Protein AF-A0A928PKM5-F1 (afdb_monomer_lite)

Structure (mmCIF, N/CA/C/O backbone):
data_AF-A0A928PKM5-F1
#
_entry.id   AF-A0A928PKM5-F1
#
loop_
_atom_site.group_PDB
_atom_site.id
_atom_site.type_symbol
_atom_site.label_atom_id
_atom_site.label_alt_id
_atom_site.label_comp_id
_atom_site.label_asym_id
_atom_site.label_entity_id
_atom_site.label_seq_id
_atom_site.pdbx_PDB_ins_code
_atom_site.Cartn_x
_atom_site.Cartn_y
_atom_site.Cartn_z
_atom_site.occupancy
_atom_site.B_iso_or_equiv
_atom_site.auth_seq_id
_atom_site.auth_comp_id
_atom_site.auth_asym_id
_atom_site.auth_atom_id
_atom_site.pdbx_PDB_model_num
ATOM 1 N N . MET A 1 1 ? 26.048 7.866 -59.644 1.00 59.62 1 MET A N 1
ATOM 2 C CA . MET A 1 1 ? 26.165 8.211 -58.202 1.00 59.62 1 MET A CA 1
ATOM 3 C C . MET A 1 1 ? 25.011 7.728 -57.300 1.00 59.62 1 MET A C 1
ATOM 5 O O . MET A 1 1 ? 25.248 7.498 -56.122 1.00 59.62 1 MET A O 1
ATOM 9 N N . ILE A 1 2 ? 23.785 7.508 -57.801 1.00 59.91 2 ILE A N 1
ATOM 10 C CA . ILE A 1 2 ? 22.602 7.160 -56.969 1.00 59.91 2 ILE A CA 1
ATOM 11 C C . ILE A 1 2 ? 22.646 5.722 -56.398 1.00 59.91 2 ILE A C 1
ATOM 13 O O . ILE A 1 2 ? 22.199 5.471 -55.279 1.00 59.91 2 ILE A O 1
ATOM 17 N N . ARG A 1 3 ? 23.252 4.772 -57.125 1.00 60.94 3 ARG A N 1
ATOM 18 C CA . ARG A 1 3 ? 23.264 3.339 -56.765 1.00 60.94 3 ARG A CA 1
ATOM 19 C C . ARG A 1 3 ? 24.115 3.011 -55.527 1.00 60.94 3 ARG A C 1
ATOM 21 O O . ARG A 1 3 ? 23.780 2.097 -54.781 1.00 60.94 3 ARG A O 1
ATOM 28 N N . VAL A 1 4 ? 25.161 3.797 -55.262 1.00 63.34 4 VAL A N 1
ATOM 29 C CA . VAL A 1 4 ? 26.087 3.581 -54.131 1.00 63.34 4 VAL A CA 1
ATOM 30 C C . VAL A 1 4 ? 25.458 4.016 -52.800 1.00 63.34 4 VAL A C 1
ATOM 32 O O . VAL A 1 4 ? 25.568 3.315 -51.793 1.00 63.34 4 VAL A O 1
ATOM 35 N N . LYS A 1 5 ? 24.693 5.118 -52.803 1.00 60.75 5 LYS A N 1
ATOM 36 C CA . LYS A 1 5 ? 24.036 5.665 -51.601 1.00 60.75 5 LYS A CA 1
ATOM 37 C C . LYS A 1 5 ? 22.970 4.717 -51.026 1.00 60.75 5 LYS A C 1
ATOM 39 O O . LYS A 1 5 ? 22.745 4.701 -49.816 1.00 60.75 5 LYS A O 1
ATOM 44 N N . ASN A 1 6 ? 22.354 3.888 -51.875 1.00 58.97 6 ASN A N 1
ATOM 45 C CA . ASN A 1 6 ? 21.333 2.915 -51.468 1.00 58.97 6 ASN A CA 1
ATOM 46 C C . ASN A 1 6 ? 21.903 1.664 -50.778 1.00 58.97 6 ASN A C 1
ATOM 48 O O . ASN A 1 6 ? 21.246 1.111 -49.895 1.00 58.97 6 ASN A O 1
ATOM 52 N N . SER A 1 7 ? 23.117 1.221 -51.124 1.00 58.72 7 SER A N 1
ATOM 53 C CA . SER A 1 7 ? 23.760 0.109 -50.406 1.00 58.72 7 SER A CA 1
ATOM 54 C C . SER A 1 7 ? 24.250 0.536 -49.024 1.00 58.72 7 SER A C 1
ATOM 56 O O . SER A 1 7 ? 24.019 -0.190 -48.062 1.00 58.72 7 SER A O 1
ATOM 58 N N . PHE A 1 8 ? 24.779 1.755 -48.878 1.00 61.22 8 PHE A N 1
ATOM 59 C CA . PHE A 1 8 ? 25.170 2.283 -47.563 1.00 61.22 8 PHE A CA 1
ATOM 60 C C . PHE A 1 8 ? 23.979 2.447 -46.606 1.00 61.22 8 PHE A C 1
ATOM 62 O O . PHE A 1 8 ? 24.065 2.102 -45.428 1.00 61.22 8 PHE A O 1
ATOM 69 N N . ARG A 1 9 ? 22.819 2.886 -47.114 1.00 62.97 9 ARG A N 1
ATOM 70 C CA . ARG A 1 9 ? 21.595 3.033 -46.307 1.00 62.97 9 ARG A CA 1
ATOM 71 C C . ARG A 1 9 ? 21.008 1.688 -45.843 1.00 62.97 9 ARG A C 1
ATOM 73 O O . ARG A 1 9 ? 20.322 1.651 -44.825 1.00 62.97 9 ARG A O 1
ATOM 80 N N . ARG A 1 10 ? 21.266 0.587 -46.562 1.00 59.88 10 ARG A N 1
ATOM 81 C CA . ARG A 1 10 ? 20.827 -0.768 -46.170 1.00 59.88 10 ARG A CA 1
ATOM 82 C C . ARG A 1 10 ? 21.715 -1.393 -45.095 1.00 59.88 10 ARG A C 1
ATOM 84 O O . ARG A 1 10 ? 21.185 -2.038 -44.196 1.00 59.88 10 ARG A O 1
ATOM 91 N N . VAL A 1 11 ? 23.026 -1.151 -45.139 1.00 64.44 11 VAL A N 1
ATOM 92 C CA . VAL A 1 11 ? 23.967 -1.678 -44.134 1.00 64.44 11 VAL A CA 1
ATOM 93 C C . VAL A 1 11 ? 23.679 -1.088 -42.748 1.00 64.44 11 VAL A C 1
ATOM 95 O O . VAL A 1 11 ? 23.533 -1.848 -41.796 1.00 64.44 11 VAL A O 1
ATOM 98 N N . GLY A 1 12 ? 23.463 0.231 -42.645 1.00 59.97 12 GLY A N 1
ATOM 99 C CA . GLY A 1 12 ? 23.154 0.895 -41.366 1.00 59.97 12 GLY A CA 1
ATOM 100 C C . GLY A 1 12 ? 21.791 0.535 -40.750 1.00 59.97 12 GLY A C 1
ATOM 101 O O . GLY A 1 12 ? 21.625 0.605 -39.536 1.00 59.97 12 GLY A O 1
ATOM 102 N N . LYS A 1 13 ? 20.807 0.114 -41.562 1.00 64.62 13 LYS A N 1
ATOM 103 C CA . LYS A 1 13 ? 19.501 -0.355 -41.058 1.00 64.62 13 LYS A CA 1
ATOM 104 C C . LYS A 1 13 ? 19.553 -1.796 -40.537 1.00 64.62 13 LYS A C 1
ATOM 106 O O . LYS A 1 13 ? 18.891 -2.098 -39.548 1.00 64.62 13 LYS A O 1
ATOM 111 N N . ASN A 1 14 ? 20.340 -2.670 -41.168 1.00 61.88 14 ASN A N 1
ATOM 112 C CA . ASN A 1 14 ? 20.472 -4.068 -40.743 1.00 61.88 14 ASN A CA 1
ATOM 113 C C . ASN A 1 14 ? 21.312 -4.234 -39.471 1.00 61.88 14 ASN A C 1
ATOM 115 O O . ASN A 1 14 ? 21.004 -5.105 -38.661 1.00 61.88 14 ASN A O 1
ATOM 119 N N . THR A 1 15 ? 22.334 -3.401 -39.259 1.00 67.69 15 THR A N 1
ATOM 120 C CA . THR A 1 15 ? 23.123 -3.429 -38.017 1.00 67.69 15 THR A CA 1
ATOM 121 C C . THR A 1 15 ? 22.322 -2.929 -36.815 1.00 67.69 15 THR A C 1
ATOM 123 O O . THR A 1 15 ? 22.343 -3.588 -35.780 1.00 67.69 15 THR A O 1
ATOM 126 N N . LYS A 1 16 ? 21.532 -1.852 -36.956 1.00 64.75 16 LYS A N 1
ATOM 127 C CA . LYS A 1 16 ? 20.647 -1.356 -35.884 1.00 64.75 16 LYS A CA 1
ATOM 128 C C . LYS A 1 16 ? 19.574 -2.385 -35.495 1.00 64.75 16 LYS A C 1
ATOM 130 O O . LYS A 1 16 ? 19.477 -2.751 -34.331 1.00 64.75 16 LYS A O 1
ATOM 135 N N . LYS A 1 17 ? 18.887 -2.971 -36.487 1.00 68.69 17 LYS A N 1
ATOM 136 C CA . LYS A 1 17 ? 17.854 -4.003 -36.271 1.00 68.69 17 LYS A CA 1
ATOM 137 C C . LYS A 1 17 ? 18.394 -5.262 -35.575 1.00 68.69 17 LYS A C 1
ATOM 139 O O . LYS A 1 17 ? 17.675 -5.913 -34.827 1.00 68.69 17 LYS A O 1
ATOM 144 N N . ARG A 1 18 ? 19.664 -5.618 -35.804 1.00 71.31 18 ARG A N 1
ATOM 145 C CA . ARG A 1 18 ? 20.284 -6.792 -35.171 1.00 71.31 18 ARG A CA 1
ATOM 146 C C . ARG A 1 18 ? 20.650 -6.557 -33.703 1.00 71.31 18 ARG A C 1
ATOM 148 O O . ARG A 1 18 ? 20.524 -7.485 -32.909 1.00 71.31 18 ARG A O 1
ATOM 155 N N . THR A 1 19 ? 21.065 -5.344 -33.347 1.00 76.50 19 THR A N 1
ATOM 156 C CA . THR A 1 19 ? 21.292 -4.951 -31.949 1.00 76.50 19 THR A CA 1
ATOM 157 C C . THR A 1 19 ? 19.969 -4.781 -31.202 1.00 76.50 19 THR A C 1
ATOM 159 O O . THR A 1 19 ? 19.845 -5.299 -30.097 1.00 76.50 19 THR A O 1
ATOM 162 N N . ASP A 1 20 ? 18.961 -4.166 -31.831 1.00 77.88 20 ASP A N 1
ATOM 163 C CA . ASP A 1 20 ? 17.620 -4.005 -31.254 1.00 77.88 20 ASP A CA 1
ATOM 164 C C . ASP A 1 20 ? 17.003 -5.367 -30.885 1.00 77.88 20 ASP A C 1
ATOM 166 O O . ASP A 1 20 ? 16.505 -5.515 -29.771 1.00 77.88 20 ASP A O 1
ATOM 170 N N . ASN A 1 21 ? 17.125 -6.385 -31.752 1.00 80.06 21 ASN A N 1
ATOM 171 C CA . ASN A 1 21 ? 16.641 -7.748 -31.485 1.00 80.06 21 ASN A CA 1
ATOM 172 C C . ASN A 1 21 ? 17.356 -8.422 -30.301 1.00 80.06 21 ASN A C 1
ATOM 174 O O . ASN A 1 21 ? 16.700 -9.016 -29.453 1.00 80.06 21 ASN A O 1
ATOM 178 N N . LYS A 1 22 ? 18.690 -8.315 -30.204 1.00 80.00 22 LYS A N 1
ATOM 179 C CA . LYS A 1 22 ? 19.428 -8.902 -29.070 1.00 80.00 22 LYS A CA 1
ATOM 180 C C . LYS A 1 22 ? 19.084 -8.227 -27.739 1.00 80.00 22 LYS A C 1
ATOM 182 O O . LYS A 1 22 ? 18.987 -8.902 -26.719 1.00 80.00 22 LYS A O 1
ATOM 187 N N . VAL A 1 23 ? 18.901 -6.904 -27.745 1.00 81.12 23 VAL A N 1
ATOM 188 C CA . VAL A 1 23 ? 18.506 -6.141 -26.551 1.00 81.12 23 VAL A CA 1
ATOM 189 C C . VAL A 1 23 ? 17.074 -6.487 -26.137 1.00 81.12 23 VAL A C 1
ATOM 191 O O . VAL A 1 23 ? 16.828 -6.710 -24.956 1.00 81.12 23 VAL A O 1
ATOM 194 N 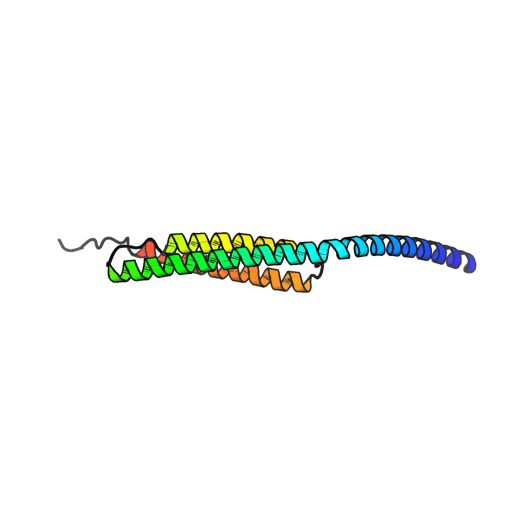N . THR A 1 24 ? 16.137 -6.605 -27.085 1.00 82.38 24 THR A N 1
ATOM 195 C CA . THR A 1 24 ? 14.752 -7.005 -26.769 1.00 82.38 24 THR A CA 1
ATOM 196 C C . THR A 1 24 ? 14.649 -8.444 -26.279 1.00 82.38 24 THR A C 1
ATOM 198 O O . THR A 1 24 ? 13.902 -8.687 -25.337 1.00 82.38 24 THR A O 1
ATOM 201 N N . GLU A 1 25 ? 15.419 -9.382 -26.834 1.00 86.38 25 GLU A N 1
ATOM 202 C CA . GLU A 1 25 ? 15.483 -10.758 -26.324 1.00 86.38 25 GLU A CA 1
ATOM 203 C C . GLU A 1 25 ? 16.012 -10.808 -24.886 1.00 86.38 25 GLU A C 1
ATOM 205 O O . GLU A 1 25 ? 15.399 -11.447 -24.034 1.00 86.38 25 GLU A O 1
ATOM 210 N N . PHE A 1 26 ? 17.093 -10.081 -24.578 1.00 83.44 26 PHE A N 1
ATOM 211 C CA . PHE A 1 26 ? 17.628 -9.995 -23.215 1.00 83.44 26 PHE A CA 1
ATOM 212 C C . PHE A 1 26 ? 16.613 -9.389 -22.231 1.00 83.44 26 PHE A C 1
ATOM 214 O O . PHE A 1 26 ? 16.381 -9.937 -21.152 1.00 83.44 26 PHE A O 1
ATOM 221 N N . VAL A 1 27 ? 15.949 -8.296 -22.620 1.00 82.31 27 VAL A N 1
ATOM 222 C CA . VAL A 1 27 ? 14.904 -7.652 -21.808 1.00 82.31 27 VAL A CA 1
ATOM 223 C C . VAL A 1 27 ? 13.702 -8.579 -21.604 1.00 82.31 27 VAL A C 1
ATOM 225 O O . VAL A 1 27 ? 13.155 -8.626 -20.504 1.00 82.31 27 VAL A O 1
ATOM 228 N N . ALA A 1 28 ? 13.299 -9.343 -22.622 1.00 83.25 28 ALA A N 1
ATOM 229 C CA . ALA A 1 28 ? 12.193 -10.294 -22.527 1.00 83.25 28 ALA A CA 1
ATOM 230 C C . ALA A 1 28 ? 12.509 -11.454 -21.569 1.00 83.25 28 ALA A C 1
ATOM 232 O O . ALA A 1 28 ? 11.677 -11.801 -20.733 1.00 83.25 28 ALA A O 1
ATOM 233 N N . GLN A 1 29 ? 13.725 -12.007 -21.632 1.00 85.12 29 GLN A N 1
ATOM 234 C CA . GLN A 1 29 ? 14.176 -13.047 -20.700 1.00 85.12 29 GLN A CA 1
ATOM 235 C C . GLN A 1 29 ? 14.157 -12.548 -19.248 1.00 85.12 29 GLN A C 1
ATOM 237 O O . GLN A 1 29 ? 13.681 -13.247 -18.357 1.00 85.12 29 GLN A O 1
ATOM 242 N N . PHE A 1 30 ? 14.607 -11.313 -19.014 1.00 82.50 30 PHE A N 1
ATOM 243 C CA . PHE A 1 30 ? 14.608 -10.707 -17.684 1.00 82.50 30 PHE A CA 1
ATOM 244 C C . PHE A 1 30 ? 13.187 -10.425 -17.167 1.00 82.50 30 PHE A C 1
ATOM 246 O O . PHE A 1 30 ? 12.868 -10.744 -16.022 1.00 82.50 30 PHE A O 1
ATOM 253 N N . LYS A 1 31 ? 12.296 -9.907 -18.024 1.00 84.06 31 LYS A N 1
ATOM 254 C CA . LYS A 1 31 ? 10.879 -9.674 -17.694 1.00 84.06 31 LYS A CA 1
ATOM 255 C C . LYS A 1 31 ? 10.139 -10.958 -17.317 1.00 84.06 31 LYS A C 1
ATOM 257 O O . LYS A 1 31 ? 9.363 -10.936 -16.369 1.00 84.06 31 LYS A O 1
ATOM 262 N N . ASN A 1 32 ? 10.410 -12.076 -17.990 1.00 85.94 32 ASN A N 1
ATOM 263 C CA . ASN A 1 32 ? 9.766 -13.358 -17.681 1.00 85.94 32 ASN A CA 1
ATOM 264 C C . ASN A 1 32 ? 10.064 -13.861 -16.258 1.00 85.94 32 ASN A C 1
ATOM 266 O O . ASN A 1 32 ? 9.236 -14.554 -15.675 1.00 85.94 32 ASN A O 1
ATOM 270 N N . ILE A 1 33 ? 11.220 -13.502 -15.693 1.00 85.62 33 ILE A N 1
ATOM 271 C CA . ILE A 1 33 ? 11.596 -13.854 -14.316 1.00 85.62 33 ILE A CA 1
ATOM 272 C C . ILE A 1 33 ? 11.093 -12.793 -13.333 1.00 85.62 33 ILE A C 1
ATOM 274 O O . ILE A 1 33 ? 10.598 -13.124 -12.258 1.00 85.62 33 ILE A O 1
ATOM 278 N N . LEU A 1 34 ? 11.196 -11.514 -13.695 1.00 85.12 34 LEU A N 1
ATOM 279 C CA . LEU A 1 34 ? 10.818 -10.416 -12.813 1.00 85.12 34 LEU A CA 1
ATOM 280 C C . LEU A 1 34 ? 9.309 -10.270 -12.613 1.00 85.12 34 LEU A C 1
ATOM 282 O O . LEU A 1 34 ? 8.894 -9.989 -11.493 1.00 85.12 34 LEU A O 1
ATOM 286 N N . ASN A 1 35 ? 8.498 -10.454 -13.659 1.00 86.62 35 ASN A N 1
ATOM 287 C CA . ASN A 1 35 ? 7.043 -10.313 -13.584 1.00 86.62 35 ASN A CA 1
ATOM 288 C C . ASN A 1 35 ? 6.426 -11.152 -12.449 1.00 86.62 35 ASN A C 1
ATOM 290 O O . ASN A 1 35 ? 5.811 -10.556 -11.566 1.00 86.62 35 ASN A O 1
ATOM 294 N N . PRO A 1 36 ? 6.617 -12.487 -12.397 1.00 89.38 36 PRO A N 1
ATOM 295 C CA . PRO A 1 36 ? 6.001 -13.298 -11.350 1.00 89.38 36 PRO A CA 1
ATOM 296 C C . PRO A 1 36 ? 6.535 -12.956 -9.954 1.00 89.38 36 PRO A C 1
ATOM 298 O O . PRO A 1 36 ? 5.776 -12.939 -8.991 1.00 89.38 36 PRO A O 1
ATOM 301 N N . VAL A 1 37 ? 7.827 -12.637 -9.822 1.00 89.00 37 VAL A N 1
ATOM 302 C CA . VAL A 1 37 ? 8.432 -12.280 -8.526 1.00 89.00 37 VAL A CA 1
ATOM 303 C C . VAL A 1 37 ? 7.861 -10.966 -7.993 1.00 89.00 37 VAL A C 1
ATOM 305 O O . VAL A 1 37 ? 7.535 -10.845 -6.810 1.00 89.00 37 VAL A O 1
ATOM 308 N N . ALA A 1 38 ? 7.726 -9.970 -8.859 1.00 87.88 38 ALA A N 1
ATOM 309 C CA . ALA A 1 38 ? 7.185 -8.673 -8.497 1.00 87.88 38 ALA A CA 1
ATOM 310 C C . ALA A 1 38 ? 5.680 -8.724 -8.221 1.00 87.88 38 ALA A C 1
ATOM 312 O O . ALA A 1 38 ? 5.211 -8.106 -7.273 1.00 87.88 38 ALA A O 1
ATOM 313 N N . GLU A 1 39 ? 4.927 -9.499 -8.999 1.00 87.56 39 GLU A N 1
ATOM 314 C CA . GLU A 1 39 ? 3.497 -9.698 -8.774 1.00 87.56 39 GLU A CA 1
ATOM 315 C C . GLU A 1 39 ? 3.236 -10.395 -7.433 1.00 87.56 39 GLU A C 1
ATOM 317 O O . GLU A 1 39 ? 2.431 -9.916 -6.632 1.00 87.56 39 GLU A O 1
ATOM 322 N N . VAL A 1 40 ? 3.991 -11.456 -7.127 1.00 92.06 40 VAL A N 1
ATOM 323 C CA . VAL A 1 40 ? 3.906 -12.151 -5.836 1.00 92.06 40 VAL A CA 1
ATOM 324 C C . VAL A 1 40 ? 4.310 -11.228 -4.688 1.00 92.06 40 VAL A C 1
ATOM 326 O O . VAL A 1 40 ? 3.598 -11.147 -3.691 1.00 92.06 40 VAL A O 1
ATOM 329 N N . SER A 1 41 ? 5.422 -10.499 -4.807 1.00 90.69 41 SER A N 1
ATOM 330 C CA . SER A 1 41 ? 5.873 -9.593 -3.740 1.00 90.69 41 SER A CA 1
ATOM 331 C C . SER A 1 41 ? 4.916 -8.423 -3.509 1.00 90.69 41 SER A C 1
ATOM 333 O O . SER A 1 41 ? 4.606 -8.120 -2.357 1.00 90.69 41 SER A O 1
ATOM 335 N N . ALA A 1 42 ? 4.378 -7.812 -4.565 1.00 90.06 42 ALA A N 1
ATOM 336 C CA . ALA A 1 42 ? 3.369 -6.769 -4.434 1.00 90.06 42 ALA A CA 1
ATOM 337 C C . ALA A 1 42 ? 2.078 -7.308 -3.798 1.00 90.06 42 ALA A C 1
ATOM 339 O O . ALA A 1 42 ? 1.530 -6.672 -2.899 1.00 90.06 42 ALA A O 1
ATOM 340 N N . GLY A 1 43 ? 1.635 -8.507 -4.191 1.00 90.31 43 GLY A N 1
ATOM 341 C CA . GLY A 1 43 ? 0.486 -9.173 -3.575 1.00 90.31 43 GLY A CA 1
ATOM 342 C C . GLY A 1 43 ? 0.696 -9.469 -2.085 1.00 90.31 43 GLY A C 1
ATOM 343 O O . GLY A 1 43 ? -0.209 -9.261 -1.278 1.00 90.31 43 GLY A O 1
ATOM 344 N N . LEU A 1 44 ? 1.902 -9.884 -1.686 1.00 94.88 44 LEU A N 1
ATOM 345 C CA . LEU A 1 44 ? 2.250 -10.097 -0.277 1.00 94.88 44 LEU A CA 1
ATOM 346 C C . LEU A 1 44 ? 2.218 -8.793 0.529 1.00 94.88 44 LEU A C 1
ATOM 348 O O . LEU A 1 44 ? 1.684 -8.772 1.637 1.00 94.88 44 LEU A O 1
ATOM 352 N N . LEU A 1 45 ? 2.750 -7.699 -0.018 1.00 92.69 45 LEU A N 1
ATOM 353 C CA . LEU A 1 45 ? 2.713 -6.388 0.636 1.00 92.69 45 LEU A CA 1
ATOM 354 C C . LEU A 1 45 ? 1.278 -5.856 0.775 1.00 92.69 45 LEU A C 1
ATOM 356 O O . LEU A 1 45 ? 0.917 -5.338 1.833 1.00 92.69 45 LEU A O 1
ATOM 360 N N . GLU A 1 46 ? 0.436 -6.038 -0.246 1.00 91.12 46 GLU A N 1
ATOM 361 C CA . GLU A 1 46 ? -0.995 -5.713 -0.175 1.00 91.12 46 GLU A CA 1
ATOM 362 C C . GLU A 1 46 ? -1.702 -6.523 0.913 1.00 91.12 46 GLU A C 1
ATOM 364 O O . GLU A 1 46 ? -2.460 -5.958 1.708 1.00 91.12 46 GLU A O 1
ATOM 369 N N . LEU A 1 47 ? -1.415 -7.824 0.998 1.00 94.62 47 LEU A N 1
ATOM 370 C CA . LEU A 1 47 ? -1.980 -8.702 2.017 1.00 94.62 47 LEU A CA 1
ATOM 371 C C . LEU A 1 47 ? -1.597 -8.240 3.429 1.00 94.62 47 LEU A C 1
ATOM 373 O O . LEU A 1 47 ? -2.463 -8.141 4.298 1.00 94.62 47 LEU A O 1
ATOM 377 N N . ILE A 1 48 ? -0.325 -7.900 3.652 1.00 94.62 48 ILE A N 1
ATOM 378 C CA . ILE A 1 48 ? 0.160 -7.370 4.934 1.00 94.62 48 ILE A CA 1
ATOM 379 C C . ILE A 1 48 ? -0.578 -6.078 5.294 1.00 94.62 48 ILE A C 1
ATOM 381 O O . ILE A 1 48 ? -1.080 -5.949 6.413 1.00 94.62 48 ILE A O 1
ATOM 385 N N . GLY A 1 49 ? -0.706 -5.147 4.345 1.00 91.56 49 GLY A N 1
ATOM 386 C CA . GLY A 1 49 ? -1.445 -3.901 4.548 1.00 91.56 49 GLY A CA 1
ATOM 387 C C . GLY A 1 49 ? -2.899 -4.148 4.960 1.00 91.56 49 GLY A C 1
ATOM 388 O O . GLY A 1 49 ? -3.371 -3.569 5.938 1.00 91.56 49 GLY A O 1
ATOM 389 N N . ILE A 1 50 ? -3.599 -5.057 4.275 1.00 92.75 50 ILE A N 1
ATOM 390 C CA . ILE A 1 50 ? -4.984 -5.433 4.600 1.00 92.75 50 ILE A CA 1
ATOM 391 C C . ILE A 1 50 ? -5.076 -6.025 6.011 1.00 92.75 50 ILE A C 1
ATOM 393 O O . ILE A 1 50 ? -5.940 -5.620 6.790 1.00 92.75 50 ILE A O 1
ATOM 397 N N . VAL A 1 51 ? -4.171 -6.937 6.374 1.00 95.56 51 VAL A N 1
ATOM 398 C CA . VAL A 1 51 ? -4.141 -7.556 7.707 1.00 95.56 51 VAL A CA 1
ATOM 399 C C . VAL A 1 51 ? -3.940 -6.505 8.801 1.00 95.56 51 VAL A C 1
ATOM 401 O O . VAL A 1 51 ? -4.650 -6.526 9.807 1.00 95.56 51 VAL A O 1
ATOM 404 N N . ILE A 1 52 ? -3.026 -5.552 8.602 1.00 92.94 52 ILE A N 1
ATOM 405 C CA . ILE A 1 52 ? -2.775 -4.464 9.558 1.00 92.94 52 ILE A CA 1
ATOM 406 C C . ILE A 1 52 ? -4.029 -3.603 9.749 1.00 92.94 52 ILE A C 1
ATOM 408 O O . ILE A 1 52 ? -4.384 -3.305 10.892 1.00 92.94 52 ILE A O 1
ATOM 412 N N . ILE A 1 53 ? -4.725 -3.247 8.662 1.00 90.62 53 ILE A N 1
ATOM 413 C CA . ILE A 1 53 ? -5.984 -2.486 8.729 1.00 90.62 53 ILE A CA 1
ATOM 414 C C . ILE A 1 53 ? -7.020 -3.268 9.529 1.00 90.62 53 ILE A C 1
ATOM 416 O O . ILE A 1 53 ? -7.577 -2.726 10.477 1.00 90.62 53 ILE A O 1
ATOM 420 N N . ILE A 1 54 ? -7.244 -4.543 9.203 1.00 92.75 54 ILE A N 1
ATOM 421 C CA . ILE A 1 54 ? -8.243 -5.380 9.880 1.00 92.75 54 ILE A CA 1
ATOM 422 C C . ILE A 1 54 ? -7.952 -5.456 11.382 1.00 92.75 54 ILE A C 1
ATOM 424 O O . ILE A 1 54 ? -8.832 -5.185 12.200 1.00 92.75 54 ILE A O 1
ATOM 428 N N . VAL A 1 55 ? -6.714 -5.775 11.769 1.00 92.50 55 VAL A N 1
ATOM 429 C CA . VAL A 1 55 ? -6.326 -5.886 13.183 1.00 92.50 55 VAL A CA 1
ATOM 430 C C . VAL A 1 55 ? -6.456 -4.538 13.898 1.00 92.50 55 VAL A C 1
ATOM 432 O O . VAL A 1 55 ? -6.959 -4.487 15.024 1.00 92.50 55 VAL A O 1
ATOM 435 N N . GLY A 1 56 ? -6.038 -3.444 13.255 1.00 89.50 56 GLY A N 1
ATOM 436 C CA . GLY A 1 56 ? -6.175 -2.084 13.774 1.00 89.50 56 GLY A CA 1
ATOM 437 C C . GLY A 1 56 ? -7.634 -1.688 13.994 1.00 89.50 56 GLY A C 1
ATOM 438 O O . GLY A 1 56 ? -7.994 -1.249 15.086 1.00 89.50 56 GLY A O 1
ATOM 439 N N . SER A 1 57 ? -8.490 -1.926 13.000 1.00 87.50 57 SER A N 1
ATOM 440 C CA . SER A 1 57 ? -9.928 -1.659 13.046 1.00 87.50 57 SER A CA 1
ATOM 441 C C . SER A 1 57 ? -10.632 -2.472 14.126 1.00 87.50 57 SER A C 1
ATOM 443 O O . SER A 1 57 ? -11.393 -1.903 14.905 1.00 87.50 57 SER A O 1
ATOM 445 N N . VAL A 1 58 ? -10.350 -3.774 14.246 1.00 91.44 58 VAL A N 1
ATOM 446 C CA . VAL A 1 58 ? -10.948 -4.624 15.291 1.00 91.44 58 VAL A CA 1
ATOM 447 C C . VAL A 1 58 ? -10.536 -4.143 16.683 1.00 91.44 58 VAL A C 1
ATOM 449 O O . VAL A 1 58 ? -11.384 -3.998 17.564 1.00 91.44 58 VAL A O 1
ATOM 452 N N . ARG A 1 59 ? -9.249 -3.839 16.901 1.00 88.19 59 ARG A N 1
ATOM 453 C CA . ARG A 1 59 ? -8.764 -3.316 18.191 1.00 88.19 59 ARG A CA 1
ATOM 454 C C . ARG A 1 59 ? -9.398 -1.970 18.533 1.00 88.19 59 ARG A C 1
ATOM 456 O O . ARG A 1 59 ? -9.801 -1.772 19.681 1.00 88.19 59 ARG A O 1
ATOM 463 N N . ALA A 1 60 ? -9.502 -1.073 17.556 1.00 85.56 60 ALA A N 1
ATOM 464 C CA . ALA A 1 60 ? -10.146 0.221 17.725 1.00 85.56 60 ALA A CA 1
ATOM 465 C C . ALA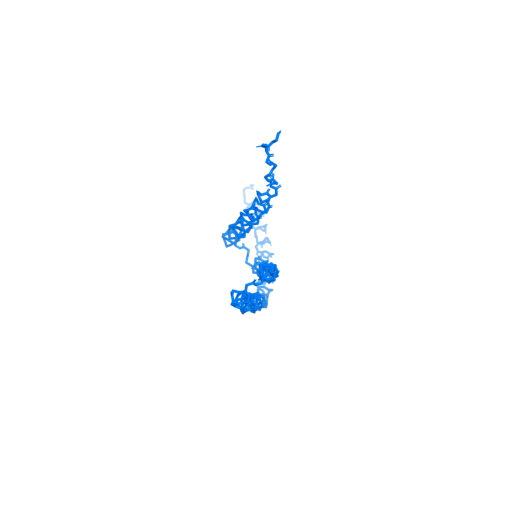 A 1 60 ? -11.632 0.060 18.071 1.00 85.56 60 ALA A C 1
ATOM 467 O O . ALA A 1 60 ? -12.097 0.653 19.040 1.00 85.56 60 ALA A O 1
ATOM 468 N N . LEU A 1 61 ? -12.349 -0.819 17.366 1.00 85.69 61 LEU A N 1
ATOM 469 C CA . LEU A 1 61 ? -13.764 -1.095 17.605 1.00 85.69 61 LEU A CA 1
ATOM 470 C C . LEU A 1 61 ? -14.010 -1.681 19.002 1.00 85.69 61 LEU A C 1
ATOM 472 O O . LEU A 1 61 ? -14.879 -1.203 19.727 1.00 85.69 61 LEU A O 1
ATOM 476 N N . VAL A 1 62 ? -13.212 -2.664 19.433 1.00 87.50 62 VAL A N 1
ATOM 477 C CA . VAL A 1 62 ? -13.329 -3.252 20.780 1.00 87.50 62 VAL A CA 1
ATOM 478 C C . VAL A 1 62 ? -13.079 -2.205 21.867 1.00 87.50 62 VAL A C 1
ATOM 480 O O . VAL A 1 62 ? -13.797 -2.172 22.870 1.00 87.50 62 VAL A O 1
ATOM 483 N N . LYS A 1 63 ? -12.073 -1.338 21.692 1.00 84.75 63 LYS A N 1
ATOM 484 C CA . LYS A 1 63 ? -11.821 -0.239 22.634 1.00 84.75 63 LYS A CA 1
ATOM 485 C C . LYS A 1 63 ? -12.959 0.777 22.623 1.00 84.75 63 LYS A C 1
ATOM 487 O O . LYS A 1 63 ? -13.367 1.193 23.701 1.00 84.75 63 LYS A O 1
ATOM 492 N N . LEU A 1 64 ? -13.494 1.126 21.452 1.00 82.25 64 LEU A N 1
ATOM 493 C CA . LEU A 1 64 ? -14.621 2.047 21.306 1.00 82.25 64 LEU A CA 1
ATOM 494 C C . LEU A 1 64 ? -15.849 1.537 22.064 1.00 82.25 64 LEU A C 1
ATOM 496 O O . LEU A 1 64 ? -16.384 2.253 22.901 1.00 82.25 64 LEU A O 1
ATOM 500 N N . VAL A 1 65 ? -16.239 0.277 21.853 1.00 85.00 65 VAL A N 1
ATOM 501 C CA . VAL A 1 65 ? -17.388 -0.334 22.540 1.00 85.00 65 VAL A CA 1
ATOM 502 C C . VAL A 1 65 ? -17.186 -0.325 24.058 1.00 85.00 65 VAL A C 1
ATOM 504 O O . VAL A 1 65 ? -18.073 0.095 24.798 1.00 85.00 65 VAL A O 1
ATOM 507 N N . LYS A 1 66 ? -15.998 -0.704 24.550 1.00 83.94 66 LYS A N 1
ATOM 508 C CA . LYS A 1 66 ? -15.683 -0.648 25.991 1.00 83.94 66 LYS A CA 1
ATOM 509 C C . LYS A 1 66 ? -15.719 0.778 26.550 1.00 83.94 66 LYS A C 1
ATOM 511 O O . LYS A 1 66 ? -16.166 0.978 27.674 1.00 83.94 66 LYS A O 1
ATOM 516 N N . CYS A 1 67 ? -15.236 1.746 25.781 1.00 77.44 67 CYS A N 1
ATOM 517 C CA . CYS A 1 67 ? -15.152 3.160 26.134 1.00 77.44 67 CYS A CA 1
ATOM 518 C C . CYS A 1 67 ? -16.546 3.805 26.215 1.00 77.44 67 CYS A C 1
ATOM 520 O O . CYS A 1 67 ? -16.843 4.467 27.208 1.00 77.44 67 CYS A O 1
ATOM 522 N N . VAL A 1 68 ? -17.428 3.506 25.255 1.00 78.81 68 VAL A N 1
ATOM 523 C CA . VAL A 1 68 ? -18.845 3.912 25.256 1.00 78.81 68 VAL A CA 1
ATOM 524 C C . VAL A 1 68 ? -19.580 3.341 26.471 1.00 78.81 68 VAL A C 1
ATOM 526 O O . VAL A 1 68 ? -20.300 4.070 27.147 1.00 78.81 68 VAL A O 1
ATOM 529 N N . ILE A 1 69 ? -19.344 2.068 26.807 1.00 79.56 69 ILE A N 1
ATOM 530 C CA . ILE A 1 69 ? -19.960 1.425 27.979 1.00 79.56 69 ILE A CA 1
ATOM 531 C C . ILE A 1 69 ? -19.428 2.015 29.298 1.00 79.56 69 ILE A C 1
ATOM 533 O O . ILE A 1 69 ? -20.188 2.164 30.251 1.00 79.56 69 ILE A O 1
ATOM 537 N N . LYS A 1 70 ? -18.135 2.363 29.376 1.00 77.88 70 LYS A N 1
ATOM 538 C CA . LYS A 1 70 ? -17.484 2.849 30.610 1.00 77.88 70 LYS A CA 1
ATOM 539 C C . LYS A 1 70 ? -17.404 4.378 30.763 1.00 77.88 70 LYS A C 1
ATOM 541 O O . LYS A 1 70 ? -16.842 4.824 31.758 1.00 77.88 70 LYS A O 1
ATOM 546 N N . ARG A 1 71 ? -17.933 5.179 29.823 1.00 65.69 71 ARG A N 1
ATOM 547 C CA . ARG A 1 71 ? -17.857 6.664 29.815 1.00 65.69 71 ARG A CA 1
ATOM 548 C C . ARG A 1 71 ? -16.451 7.223 30.143 1.00 65.69 71 ARG A C 1
ATOM 550 O O . ARG A 1 71 ? -16.324 8.202 30.872 1.00 65.69 71 ARG A O 1
ATOM 557 N N . GLN A 1 72 ? -15.384 6.603 29.634 1.00 59.12 72 GLN A N 1
ATOM 558 C CA . GLN A 1 72 ? -13.992 7.036 29.869 1.00 59.12 72 GLN A CA 1
ATOM 559 C C . GLN A 1 72 ? -13.392 7.701 28.624 1.00 59.12 72 GLN A C 1
ATOM 561 O O . GLN A 1 72 ? -13.694 7.285 27.515 1.00 59.12 72 GLN A O 1
ATOM 566 N N . ALA A 1 73 ? -12.536 8.713 28.786 1.00 55.72 73 ALA A N 1
ATOM 567 C CA . ALA A 1 73 ? -12.049 9.543 27.680 1.00 55.72 73 ALA A CA 1
ATOM 568 C C . ALA A 1 73 ? -10.984 8.867 26.778 1.00 55.72 73 ALA A C 1
ATOM 570 O O . ALA A 1 73 ? -9.884 8.529 27.207 1.00 55.72 73 ALA A O 1
ATOM 571 N N . PHE A 1 74 ? -11.366 8.697 25.508 1.00 59.50 74 PHE A N 1
ATOM 572 C CA . PHE A 1 74 ? -10.656 9.005 24.253 1.00 59.50 74 PHE A CA 1
ATOM 573 C C . PHE A 1 74 ? -9.143 8.719 24.116 1.00 59.50 74 PHE A C 1
ATOM 575 O O . PHE A 1 74 ? -8.319 9.592 24.348 1.00 59.50 74 PHE A O 1
ATOM 582 N N . HIS A 1 75 ? -8.780 7.526 23.616 1.00 62.81 75 HIS A N 1
ATOM 583 C CA . HIS A 1 75 ? -7.462 7.208 23.004 1.00 62.81 75 HIS A CA 1
ATOM 584 C C . HIS A 1 75 ? -7.580 6.320 21.736 1.00 62.81 75 HIS A C 1
ATOM 586 O O . HIS A 1 75 ? -6.585 5.878 21.166 1.00 62.81 75 HIS A O 1
ATOM 592 N N . VAL A 1 76 ? -8.805 6.030 21.277 1.00 63.31 76 VAL A N 1
ATOM 593 C CA . VAL A 1 76 ? -9.078 5.043 20.212 1.00 63.31 76 VAL A CA 1
ATOM 594 C C . VAL A 1 76 ? -8.610 5.516 18.829 1.00 63.31 76 VAL A C 1
ATOM 596 O O . VAL A 1 76 ? -8.139 4.710 18.027 1.00 63.31 76 VAL A O 1
ATOM 599 N N . VAL A 1 77 ? -8.697 6.823 18.565 1.00 66.25 77 VAL A N 1
ATOM 600 C CA . VAL A 1 77 ? -8.370 7.427 17.262 1.00 66.25 77 VAL A CA 1
ATOM 601 C C . VAL A 1 77 ? -6.873 7.326 16.942 1.00 66.25 77 VAL A C 1
ATOM 603 O O . VAL A 1 77 ? -6.504 7.053 15.801 1.00 66.25 77 VAL A O 1
ATOM 606 N N . ILE A 1 78 ? -6.004 7.457 17.950 1.00 71.00 78 ILE A N 1
ATOM 607 C CA . ILE A 1 78 ? -4.543 7.442 17.772 1.00 71.00 78 ILE A CA 1
ATOM 608 C C . ILE A 1 78 ? -4.052 6.057 17.320 1.00 71.00 78 ILE A C 1
ATOM 610 O O . ILE A 1 78 ? -3.192 5.956 16.445 1.00 71.00 78 ILE A O 1
ATOM 614 N N . ASP A 1 79 ? -4.610 4.982 17.880 1.00 77.44 79 ASP A 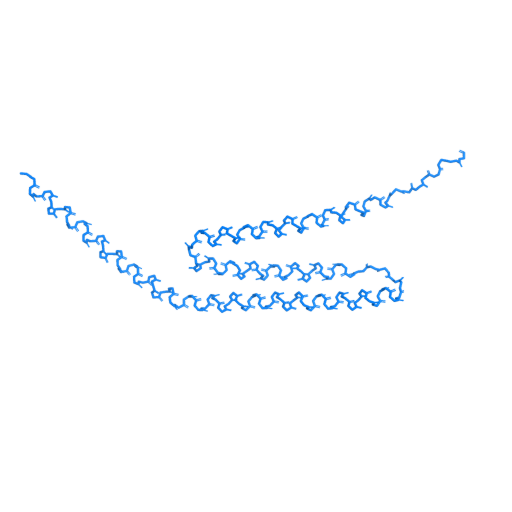N 1
ATOM 615 C CA . ASP A 1 79 ? -4.205 3.614 17.535 1.00 77.44 79 ASP A CA 1
ATOM 616 C C . ASP A 1 79 ? -4.669 3.204 16.133 1.00 77.44 79 ASP A C 1
ATOM 618 O O . ASP A 1 79 ? -3.925 2.550 15.398 1.00 77.44 79 ASP A O 1
ATOM 622 N N . LEU A 1 80 ? -5.878 3.616 15.740 1.00 81.12 80 LEU A N 1
ATOM 623 C CA . LEU A 1 80 ? -6.391 3.364 14.396 1.00 81.12 80 LEU A CA 1
ATOM 624 C C . LEU A 1 80 ? -5.615 4.166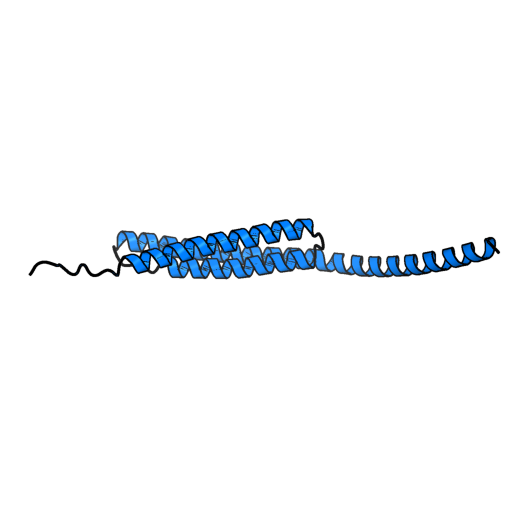 13.344 1.00 81.12 80 LEU A C 1
ATOM 626 O O . LEU A 1 80 ? -5.239 3.608 12.316 1.00 81.12 80 LEU A O 1
ATOM 630 N N . GLY A 1 81 ? -5.316 5.440 13.622 1.00 83.88 81 GLY A N 1
ATOM 631 C CA . GLY A 1 81 ? -4.508 6.287 12.742 1.00 83.88 81 GLY A CA 1
ATOM 632 C C . GLY A 1 81 ? -3.116 5.705 12.481 1.00 83.88 81 GLY A C 1
ATOM 633 O O . GLY A 1 81 ? -2.676 5.660 11.334 1.00 83.88 81 GLY A O 1
ATOM 634 N N . LYS A 1 82 ? -2.457 5.162 13.515 1.00 84.31 82 LYS A N 1
ATOM 635 C CA . LYS A 1 82 ? -1.165 4.464 13.379 1.00 84.31 82 LYS A CA 1
ATOM 636 C C . LYS A 1 82 ? -1.263 3.215 12.500 1.00 84.31 82 LYS A C 1
ATOM 638 O O . LYS A 1 82 ? -0.425 3.027 11.622 1.00 84.31 82 LYS A O 1
ATOM 643 N N . ALA A 1 83 ? -2.283 2.378 12.705 1.00 87.50 83 ALA A N 1
ATOM 644 C CA . ALA A 1 83 ? -2.489 1.178 11.891 1.00 87.50 83 ALA A CA 1
ATOM 645 C C . ALA A 1 83 ? -2.780 1.522 10.421 1.00 87.50 83 ALA A C 1
ATOM 647 O O . ALA A 1 83 ? -2.223 0.899 9.518 1.00 87.50 83 ALA A O 1
ATOM 648 N N . LEU A 1 84 ? -3.604 2.545 10.178 1.00 88.31 84 LEU A N 1
ATOM 649 C CA . LEU A 1 84 ? -3.902 3.032 8.833 1.00 88.31 84 LEU A CA 1
ATOM 650 C C . LEU A 1 84 ? -2.655 3.590 8.141 1.00 88.31 84 LEU A C 1
ATOM 652 O O . LEU A 1 84 ? -2.420 3.237 6.989 1.00 88.31 84 LEU A O 1
ATOM 656 N N . SER A 1 85 ? -1.845 4.401 8.833 1.00 88.19 85 SER A N 1
ATOM 657 C CA . SER A 1 85 ? -0.595 4.957 8.291 1.00 88.19 85 SER A CA 1
ATOM 658 C C . SER A 1 85 ? 0.394 3.861 7.896 1.00 88.19 85 SER A C 1
ATOM 660 O O . SER A 1 85 ? 0.940 3.891 6.798 1.00 88.19 85 SER A O 1
ATOM 662 N N . LEU A 1 86 ? 0.572 2.849 8.748 1.00 90.75 86 LEU A N 1
ATOM 663 C CA . LEU A 1 86 ? 1.471 1.732 8.466 1.00 90.75 86 LEU A CA 1
ATOM 664 C C . LEU A 1 86 ? 0.989 0.907 7.261 1.00 90.75 86 LEU A C 1
ATOM 666 O O . LEU A 1 86 ? 1.763 0.572 6.370 1.00 90.75 86 LEU A O 1
ATOM 670 N N . ALA A 1 87 ? -0.309 0.607 7.192 1.00 90.69 87 ALA A N 1
ATOM 671 C CA . ALA A 1 87 ? -0.877 -0.109 6.054 1.00 90.69 87 ALA A CA 1
ATOM 672 C C . ALA A 1 87 ? -0.771 0.676 4.738 1.00 90.69 87 ALA A C 1
ATOM 674 O O . ALA A 1 87 ? -0.625 0.088 3.668 1.00 90.69 87 ALA A O 1
ATOM 675 N N . LEU A 1 88 ? -0.843 2.004 4.822 1.00 88.25 88 LEU A N 1
ATOM 676 C CA . LEU A 1 88 ? -0.613 2.928 3.718 1.00 88.25 88 LEU A CA 1
ATOM 677 C C . LEU A 1 88 ? 0.814 2.813 3.172 1.00 88.25 88 LEU A C 1
ATOM 679 O O . LEU A 1 88 ? 0.976 2.725 1.960 1.00 88.25 88 LEU A O 1
ATOM 683 N N . GLU A 1 89 ? 1.824 2.755 4.038 1.00 88.88 89 GLU A N 1
ATOM 684 C CA . GLU A 1 89 ? 3.226 2.588 3.632 1.00 88.88 89 GLU A CA 1
ATOM 685 C C . GLU A 1 89 ? 3.462 1.249 2.921 1.00 88.88 89 GLU A C 1
ATOM 687 O O . GLU A 1 89 ? 4.068 1.215 1.849 1.00 88.88 89 GLU A O 1
ATOM 692 N N . PHE A 1 90 ? 2.909 0.151 3.449 1.00 90.19 90 PHE A N 1
ATOM 693 C CA . PHE A 1 90 ? 2.981 -1.158 2.788 1.00 90.19 90 PHE A CA 1
ATOM 694 C C . PHE A 1 90 ? 2.272 -1.168 1.431 1.00 90.19 90 PHE A C 1
ATOM 696 O O . PHE A 1 90 ? 2.779 -1.744 0.467 1.00 90.19 90 PHE A O 1
ATOM 703 N N . LYS A 1 91 ? 1.124 -0.491 1.334 1.00 87.12 91 LYS A N 1
ATOM 704 C CA . LYS A 1 91 ? 0.380 -0.370 0.081 1.00 87.12 91 LYS A CA 1
ATOM 705 C C . LYS A 1 91 ? 1.143 0.454 -0.960 1.00 87.12 91 LYS A C 1
ATOM 707 O O . LYS A 1 91 ? 1.255 0.009 -2.094 1.00 87.12 91 LYS A O 1
ATOM 712 N N . MET A 1 92 ? 1.751 1.573 -0.564 1.00 87.69 92 MET A N 1
ATOM 713 C CA . MET A 1 92 ? 2.632 2.357 -1.441 1.00 87.69 92 MET A CA 1
ATOM 714 C C . MET A 1 92 ? 3.820 1.520 -1.932 1.00 87.69 92 MET A C 1
ATOM 716 O O . MET A 1 92 ? 4.152 1.558 -3.112 1.00 87.69 92 MET A O 1
ATOM 720 N N . GLY A 1 93 ? 4.430 0.707 -1.062 1.00 87.75 93 GLY A N 1
ATOM 721 C CA . GLY A 1 93 ? 5.507 -0.210 -1.449 1.00 87.75 93 GLY A CA 1
ATOM 722 C C . GLY A 1 93 ? 5.083 -1.224 -2.518 1.00 87.75 93 GLY A C 1
ATOM 723 O O . GLY A 1 93 ? 5.804 -1.427 -3.494 1.00 87.75 93 GLY A O 1
ATOM 724 N N . ALA A 1 94 ? 3.893 -1.817 -2.382 1.00 89.12 94 ALA A N 1
ATOM 725 C CA . ALA A 1 94 ? 3.341 -2.740 -3.376 1.00 89.12 94 ALA A CA 1
ATOM 726 C C . ALA A 1 94 ? 3.110 -2.065 -4.738 1.00 89.12 94 ALA A C 1
ATOM 728 O O . ALA A 1 94 ? 3.421 -2.626 -5.791 1.00 89.12 94 ALA A O 1
ATOM 729 N N . GLU A 1 95 ? 2.586 -0.843 -4.707 1.00 83.94 95 GLU A N 1
ATOM 730 C CA . GLU A 1 95 ? 2.314 -0.023 -5.884 1.00 83.94 95 GLU A CA 1
ATOM 731 C C . GLU A 1 95 ? 3.620 0.380 -6.600 1.00 83.94 95 GLU A C 1
ATOM 733 O O . GLU A 1 95 ? 3.721 0.267 -7.825 1.00 83.94 95 GLU A O 1
ATOM 738 N N . ILE A 1 96 ? 4.676 0.726 -5.855 1.00 85.25 96 ILE A N 1
ATOM 739 C CA . ILE A 1 96 ? 6.018 0.984 -6.407 1.00 85.25 96 ILE A CA 1
ATOM 740 C C . ILE A 1 96 ? 6.578 -0.267 -7.102 1.00 85.25 96 ILE A C 1
ATOM 742 O O . ILE A 1 96 ? 7.070 -0.174 -8.225 1.00 85.25 96 ILE A O 1
ATOM 746 N N . ILE A 1 97 ? 6.468 -1.453 -6.497 1.00 87.50 97 ILE A N 1
ATOM 747 C CA . ILE A 1 97 ? 6.968 -2.697 -7.111 1.00 87.50 97 ILE A CA 1
ATOM 748 C C . ILE A 1 97 ? 6.236 -3.012 -8.425 1.00 87.50 97 ILE A C 1
ATOM 750 O O . ILE A 1 97 ? 6.885 -3.363 -9.413 1.00 87.50 97 ILE A O 1
ATOM 754 N N . LYS A 1 98 ? 4.907 -2.833 -8.480 1.00 80.94 98 LYS A N 1
ATOM 755 C CA . LYS A 1 98 ? 4.118 -3.031 -9.713 1.00 80.94 98 LYS A CA 1
ATOM 756 C C . LYS A 1 98 ? 4.570 -2.094 -10.841 1.00 80.94 98 LYS A C 1
ATOM 758 O O . LYS A 1 98 ? 4.710 -2.527 -11.985 1.00 80.94 98 LYS A O 1
ATOM 763 N N . THR A 1 99 ? 4.869 -0.834 -10.526 1.00 82.06 99 THR A N 1
ATOM 764 C CA . THR A 1 99 ? 5.271 0.172 -11.532 1.00 82.06 99 THR A CA 1
ATOM 765 C C . THR A 1 99 ? 6.693 -0.002 -12.064 1.00 82.06 99 THR A C 1
ATOM 767 O O . THR A 1 99 ? 6.962 0.345 -13.212 1.00 82.06 99 THR A O 1
ATOM 770 N N . VAL A 1 100 ? 7.605 -0.603 -11.292 1.00 77.75 100 VAL A N 1
ATOM 771 C CA . VAL A 1 100 ? 8.960 -0.940 -11.776 1.00 77.75 100 VAL A CA 1
ATOM 772 C C . VAL A 1 100 ? 8.913 -1.945 -12.936 1.00 77.75 100 VAL A C 1
ATOM 774 O O . VAL A 1 100 ? 9.760 -1.917 -13.831 1.00 77.75 100 VAL A O 1
ATOM 777 N N . ILE A 1 101 ? 7.910 -2.820 -12.954 1.00 71.75 101 ILE A N 1
ATOM 778 C CA . ILE A 1 101 ? 7.763 -3.890 -13.948 1.00 71.75 101 ILE A CA 1
ATOM 779 C C . ILE A 1 101 ? 6.970 -3.424 -15.166 1.00 71.75 101 ILE A C 1
ATOM 781 O O . ILE A 1 101 ? 7.327 -3.732 -16.317 1.00 71.75 101 ILE A O 1
ATOM 785 N N . ILE A 1 102 ? 5.892 -2.686 -14.905 1.00 65.81 102 ILE A N 1
ATOM 786 C CA . ILE A 1 102 ? 4.946 -2.250 -15.917 1.00 65.81 102 ILE A CA 1
ATOM 787 C C . ILE A 1 102 ? 5.298 -0.831 -16.352 1.00 65.81 102 ILE A C 1
ATOM 789 O O . ILE A 1 102 ? 4.960 0.160 -15.718 1.00 65.81 102 ILE A O 1
ATOM 793 N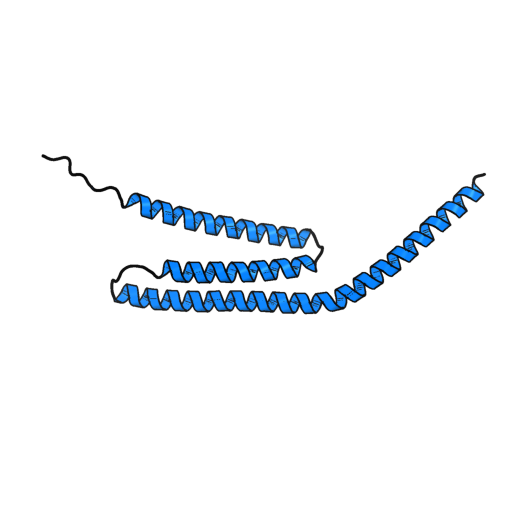 N . HIS A 1 103 ? 5.978 -0.740 -17.492 1.00 65.50 103 HIS A N 1
ATOM 794 C CA . HIS A 1 103 ? 6.369 0.525 -18.115 1.00 65.50 103 HIS A CA 1
ATOM 795 C C . HIS A 1 103 ? 5.226 1.151 -18.945 1.00 65.50 103 HIS A C 1
ATOM 797 O O . HIS A 1 103 ? 5.475 1.790 -19.966 1.00 65.50 103 HIS A O 1
ATOM 803 N N . ASN A 1 104 ? 3.968 0.940 -18.544 1.00 68.19 104 ASN A N 1
ATOM 804 C CA . ASN A 1 104 ? 2.811 1.554 -19.192 1.00 68.19 104 ASN A CA 1
ATOM 805 C C . ASN A 1 104 ? 2.459 2.844 -18.448 1.00 68.19 104 ASN A C 1
ATOM 807 O O . ASN A 1 104 ? 1.967 2.816 -17.322 1.00 68.19 104 ASN A O 1
ATOM 811 N N . LEU A 1 105 ? 2.705 3.985 -19.094 1.00 66.75 105 LEU A N 1
ATOM 812 C CA . LEU A 1 105 ? 2.430 5.308 -18.521 1.00 66.75 105 LEU A CA 1
ATOM 813 C C . LEU A 1 105 ? 0.948 5.504 -18.149 1.00 66.75 105 LEU A C 1
ATOM 815 O O . LEU A 1 105 ? 0.649 6.272 -17.242 1.00 66.75 105 LEU A O 1
ATOM 819 N N . GLU A 1 106 ? 0.034 4.800 -18.818 1.00 77.00 106 GLU A N 1
ATOM 820 C CA . GLU A 1 106 ? -1.407 4.861 -18.550 1.00 77.00 106 GLU A CA 1
ATOM 821 C C . GLU A 1 106 ? -1.787 4.215 -17.207 1.00 77.00 106 GLU A C 1
ATOM 823 O O . GLU A 1 106 ? -2.489 4.826 -16.402 1.00 77.00 106 GLU A O 1
ATOM 828 N N . GLU A 1 107 ? -1.251 3.029 -16.903 1.00 67.56 107 GLU A N 1
ATOM 829 C CA . GLU A 1 107 ? -1.457 2.379 -15.600 1.00 67.56 107 GLU A CA 1
ATOM 830 C C . GLU A 1 107 ? -0.795 3.168 -14.466 1.00 67.56 107 GLU A C 1
ATOM 832 O O . GLU A 1 107 ? -1.373 3.325 -13.388 1.00 67.56 107 GLU A O 1
ATOM 837 N N . LEU A 1 108 ? 0.384 3.742 -14.727 1.00 73.19 108 LEU A N 1
ATOM 838 C CA . LEU A 1 108 ? 1.068 4.616 -13.777 1.00 73.19 108 LEU A CA 1
ATOM 839 C C . LEU A 1 108 ? 0.254 5.890 -13.477 1.00 73.19 108 LEU A C 1
ATOM 841 O O . LEU A 1 108 ? 0.233 6.348 -12.334 1.00 73.19 108 LEU A O 1
ATOM 845 N N . ALA A 1 109 ? -0.441 6.450 -14.472 1.00 79.44 109 ALA A N 1
ATOM 846 C CA . ALA A 1 109 ? -1.269 7.644 -14.300 1.00 79.44 109 ALA A CA 1
ATOM 847 C C . ALA A 1 109 ? -2.478 7.387 -13.388 1.00 79.44 109 ALA A C 1
ATOM 849 O O . ALA A 1 109 ? -2.739 8.178 -12.480 1.00 79.44 109 ALA A O 1
ATOM 850 N N . ILE A 1 110 ? -3.183 6.267 -13.579 1.00 81.00 110 ILE A N 1
ATOM 851 C CA . ILE A 1 110 ? -4.323 5.877 -12.730 1.00 81.00 110 ILE A CA 1
ATOM 852 C C . ILE A 1 110 ? -3.864 5.707 -11.279 1.00 81.00 110 ILE A C 1
ATOM 854 O O . ILE A 1 110 ? -4.504 6.207 -10.352 1.00 81.00 110 ILE A O 1
ATOM 858 N N . LEU A 1 111 ? -2.720 5.053 -11.083 1.00 76.75 111 LEU A N 1
ATOM 859 C CA . LEU A 1 111 ? -2.144 4.840 -9.765 1.00 76.75 111 LEU A CA 1
ATOM 860 C C . LEU A 1 111 ? -1.766 6.159 -9.078 1.00 76.75 111 LEU A C 1
ATOM 862 O O . LEU A 1 111 ? -2.115 6.380 -7.918 1.00 76.75 111 LEU A O 1
ATOM 866 N N . GLY A 1 112 ? -1.130 7.074 -9.814 1.00 79.81 112 GLY A N 1
ATOM 867 C CA . GLY A 1 112 ? -0.802 8.411 -9.322 1.00 79.81 112 GLY A CA 1
ATOM 868 C C . GLY A 1 112 ? -2.038 9.177 -8.845 1.00 79.81 112 GLY A C 1
ATOM 869 O O . GLY A 1 112 ? -2.019 9.762 -7.762 1.00 79.81 112 GLY A O 1
ATOM 870 N N . VAL A 1 113 ? -3.142 9.113 -9.595 1.00 88.44 113 VAL A N 1
ATOM 871 C CA . VAL A 1 113 ? -4.417 9.741 -9.206 1.00 88.44 113 VAL A CA 1
ATOM 872 C C . VAL A 1 113 ? -4.951 9.160 -7.894 1.00 88.44 113 VAL A C 1
ATOM 874 O O . VAL A 1 113 ? -5.337 9.920 -7.005 1.00 88.44 113 VAL A O 1
ATOM 877 N N . VAL A 1 114 ? -4.931 7.834 -7.726 1.00 84.12 114 VAL A N 1
ATOM 878 C CA . VAL A 1 114 ? -5.384 7.176 -6.486 1.00 84.12 114 VAL A CA 1
ATOM 879 C C . VAL A 1 114 ? -4.555 7.629 -5.279 1.00 84.12 114 VAL A C 1
ATOM 881 O O . VAL A 1 114 ? -5.120 7.926 -4.224 1.00 84.12 114 VAL A O 1
ATOM 884 N N . ILE A 1 115 ? -3.234 7.738 -5.431 1.00 81.94 115 ILE A N 1
ATOM 885 C CA . ILE A 1 115 ? -2.321 8.207 -4.380 1.00 81.94 115 ILE A CA 1
ATOM 886 C C . ILE A 1 115 ? -2.619 9.664 -3.997 1.00 81.94 115 ILE A C 1
ATOM 888 O O . ILE A 1 115 ? -2.733 9.973 -2.808 1.00 81.94 115 ILE A O 1
ATOM 892 N N . VAL A 1 116 ? -2.805 10.550 -4.983 1.00 85.06 116 VAL A N 1
ATOM 893 C CA . VAL A 1 116 ? -3.145 11.962 -4.743 1.00 85.06 116 VAL A CA 1
ATOM 894 C C . VAL A 1 116 ? -4.469 12.086 -3.993 1.00 85.06 116 VAL A C 1
ATOM 896 O O . VAL A 1 116 ? -4.530 12.770 -2.972 1.00 85.06 116 VAL A O 1
ATOM 899 N N . ILE A 1 117 ? -5.514 11.382 -4.436 1.00 88.94 117 ILE A N 1
ATOM 900 C CA . ILE A 1 117 ? -6.820 11.384 -3.761 1.00 88.94 117 ILE A CA 1
ATOM 901 C C . ILE A 1 117 ? -6.670 10.925 -2.306 1.00 88.94 117 ILE A C 1
ATOM 903 O O . ILE A 1 117 ? -7.229 11.538 -1.396 1.00 88.94 117 ILE A O 1
ATOM 907 N N . ARG A 1 118 ? -5.876 9.876 -2.067 1.00 84.06 118 ARG A N 1
ATOM 908 C CA . ARG A 1 118 ? -5.631 9.331 -0.729 1.00 84.06 118 ARG A CA 1
ATOM 909 C C . ARG A 1 118 ? -4.961 10.343 0.201 1.00 84.06 118 ARG A C 1
ATOM 911 O O . ARG A 1 118 ? -5.374 10.464 1.352 1.00 84.06 118 ARG A O 1
ATOM 918 N N . ALA A 1 119 ? -3.970 11.079 -0.297 1.00 82.69 119 ALA A N 1
ATOM 919 C CA . ALA A 1 119 ? -3.295 12.133 0.455 1.00 82.69 119 ALA A CA 1
ATOM 920 C C . ALA A 1 119 ? -4.237 13.305 0.767 1.00 82.69 119 ALA A C 1
ATOM 922 O O . ALA A 1 119 ? -4.259 13.788 1.897 1.00 82.69 119 ALA A O 1
ATOM 923 N N . LEU A 1 120 ? -5.056 13.720 -0.205 1.00 88.00 120 LEU A N 1
ATOM 924 C CA . LEU A 1 120 ? -6.019 14.809 -0.029 1.00 88.00 120 LEU A CA 1
ATOM 925 C C . LEU A 1 120 ? -7.077 14.471 1.028 1.00 88.00 120 LEU A C 1
ATOM 927 O O . LEU A 1 120 ? -7.301 15.267 1.936 1.00 88.00 120 LEU A O 1
ATOM 931 N N . LEU A 1 121 ? -7.688 13.284 0.961 1.00 85.88 121 LEU A N 1
ATOM 932 C CA . LEU A 1 121 ? -8.687 12.848 1.945 1.00 85.88 121 LEU A CA 1
ATOM 933 C C . LEU A 1 121 ? -8.097 12.759 3.358 1.00 85.88 121 LEU A C 1
ATOM 935 O O . LEU A 1 121 ? -8.692 13.264 4.307 1.00 85.88 121 LEU A O 1
ATOM 939 N N . ALA A 1 122 ? -6.912 12.157 3.501 1.00 80.38 122 ALA A N 1
ATOM 940 C CA . ALA A 1 122 ? -6.230 12.067 4.791 1.00 80.38 122 ALA A CA 1
ATOM 941 C C . ALA A 1 122 ? -5.876 13.454 5.356 1.00 80.38 122 ALA A C 1
ATOM 943 O O . ALA A 1 122 ? -6.013 13.687 6.557 1.00 80.38 122 ALA A O 1
ATOM 944 N N . PHE A 1 123 ? -5.463 14.388 4.495 1.00 82.50 123 PHE A N 1
ATOM 945 C CA . PHE A 1 123 ? -5.157 15.760 4.886 1.00 82.50 123 PHE A CA 1
ATOM 946 C C . PHE A 1 123 ? -6.400 16.518 5.366 1.00 82.50 123 PHE A C 1
ATOM 948 O O . PHE A 1 123 ? -6.328 17.187 6.394 1.00 82.50 123 PHE A O 1
ATOM 955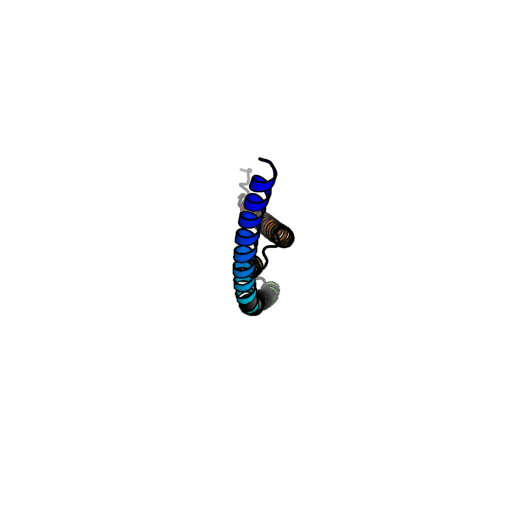 N N . ILE A 1 124 ? -7.535 16.382 4.669 1.00 88.38 124 ILE A N 1
ATOM 956 C CA . ILE A 1 124 ? -8.804 17.024 5.047 1.00 88.38 124 ILE A CA 1
ATOM 957 C C . ILE A 1 124 ? -9.248 16.558 6.437 1.00 88.38 124 ILE A C 1
ATOM 959 O O . ILE A 1 124 ? -9.476 17.397 7.305 1.00 88.38 124 ILE A O 1
ATOM 963 N N . ILE A 1 125 ? -9.275 15.241 6.672 1.00 83.19 125 ILE A N 1
ATOM 964 C CA . ILE A 1 125 ? -9.655 14.662 7.973 1.00 83.19 125 ILE A CA 1
ATOM 965 C C . ILE A 1 125 ? -8.720 15.171 9.083 1.00 83.19 125 ILE A C 1
ATOM 967 O O . ILE A 1 125 ? -9.166 15.579 10.151 1.00 83.19 125 ILE A O 1
ATOM 971 N N . HIS A 1 126 ? -7.405 15.178 8.845 1.00 80.81 126 HIS A N 1
ATOM 972 C CA . HIS A 1 126 ? -6.437 15.641 9.842 1.00 80.81 126 HIS A CA 1
ATOM 973 C C . HIS A 1 126 ? -6.553 17.149 10.130 1.00 80.81 126 HIS A C 1
ATOM 975 O O . HIS A 1 126 ? -6.309 17.592 11.254 1.00 80.81 126 HIS A O 1
ATOM 981 N N . TRP A 1 127 ? -6.914 17.946 9.123 1.00 84.06 127 TRP A N 1
ATOM 982 C CA . TRP A 1 127 ? -7.124 19.384 9.268 1.00 84.06 127 TRP A CA 1
ATOM 983 C C . TRP A 1 127 ? -8.401 19.702 10.056 1.00 84.06 127 TRP A C 1
ATOM 985 O O . TRP A 1 127 ? -8.371 20.584 10.912 1.00 84.06 127 TRP A O 1
ATOM 995 N N . GLU A 1 128 ? -9.485 18.965 9.807 1.00 80.25 128 GLU A N 1
ATOM 996 C CA . GLU A 1 128 ? -10.760 19.071 10.529 1.00 80.25 128 GLU A CA 1
ATOM 997 C C . GLU A 1 128 ? -10.585 18.787 12.026 1.00 80.25 128 GLU A C 1
ATOM 999 O O . GLU A 1 128 ? -10.923 19.630 12.855 1.00 80.25 128 GLU A O 1
ATOM 1004 N N . ILE A 1 129 ? -9.922 17.680 12.377 1.00 74.81 129 ILE A N 1
ATOM 1005 C CA . ILE A 1 129 ? -9.670 17.310 13.782 1.00 74.81 129 ILE A CA 1
ATOM 1006 C C . ILE A 1 129 ? -8.884 18.411 14.516 1.00 74.81 129 ILE A C 1
ATOM 1008 O O . ILE A 1 129 ? -9.200 18.776 15.647 1.00 74.81 129 ILE A O 1
ATOM 1012 N N . ARG A 1 130 ? -7.876 19.003 13.862 1.00 74.12 130 ARG A N 1
ATOM 1013 C CA . ARG A 1 130 ? -7.044 20.061 14.461 1.00 74.12 130 ARG A CA 1
ATOM 1014 C C . ARG A 1 130 ? -7.783 21.395 14.621 1.00 74.12 130 ARG A C 1
ATOM 1016 O O . ARG A 1 130 ? -7.378 22.228 15.433 1.00 74.12 130 ARG A O 1
ATOM 1023 N N . LEU A 1 131 ? -8.830 21.631 13.833 1.00 73.06 131 LEU A N 1
ATOM 1024 C CA . LEU A 1 131 ? -9.695 22.803 13.969 1.00 73.06 131 LEU A CA 1
ATOM 1025 C C . LEU A 1 131 ? -10.637 22.662 15.167 1.00 73.06 131 LEU A C 1
ATOM 1027 O O . LEU A 1 131 ? -10.851 23.644 15.877 1.00 73.06 131 LEU A O 1
ATOM 1031 N N . GLU A 1 132 ? -11.176 21.471 15.414 1.00 62.62 132 GLU A N 1
ATOM 1032 C CA . GLU A 1 132 ? -12.092 21.224 16.534 1.00 62.62 132 GLU A CA 1
ATOM 1033 C C . GLU A 1 132 ? -11.387 21.364 17.891 1.00 62.62 132 GLU A C 1
ATOM 1035 O O . GLU A 1 132 ? -11.874 22.095 18.754 1.00 62.62 132 GLU A O 1
ATOM 1040 N N . GLU A 1 133 ? -10.175 20.816 18.043 1.00 61.03 133 GLU A N 1
ATOM 1041 C CA . GLU A 1 133 ? -9.373 20.950 19.276 1.00 61.03 133 GLU A CA 1
ATOM 1042 C C . GLU A 1 133 ? -9.058 22.414 19.636 1.00 61.03 133 GLU A C 1
ATOM 1044 O O . GLU A 1 133 ? -8.909 22.777 20.806 1.00 61.03 133 GLU A O 1
ATOM 1049 N N . LYS A 1 134 ? -8.969 23.293 18.632 1.00 57.97 134 LYS A N 1
ATOM 1050 C CA . LYS A 1 134 ? -8.626 24.704 18.836 1.00 57.97 134 LYS A CA 1
ATOM 1051 C C . LYS A 1 134 ? -9.830 25.571 19.217 1.00 57.97 134 LYS A C 1
ATOM 1053 O O . LYS A 1 134 ? -9.632 26.668 19.734 1.00 57.97 134 LYS A O 1
ATOM 1058 N N . ASN A 1 135 ? -11.056 25.100 18.991 1.00 59.97 135 ASN A N 1
ATOM 1059 C CA . ASN A 1 135 ? -12.276 25.854 19.288 1.00 59.97 135 ASN A CA 1
ATOM 1060 C C . ASN A 1 135 ? -12.817 25.618 20.711 1.00 59.97 135 ASN A C 1
ATOM 1062 O O . ASN A 1 135 ? -13.537 26.475 21.220 1.00 59.97 135 ASN A O 1
ATOM 1066 N N . GLU A 1 136 ? -12.417 24.542 21.399 1.00 56.44 136 GLU A N 1
ATOM 1067 C CA . GLU A 1 136 ? -12.810 24.285 22.800 1.00 56.44 136 GLU A CA 1
ATOM 1068 C C . GLU A 1 136 ? -11.989 25.064 23.851 1.00 56.44 136 GLU A C 1
ATOM 1070 O O . GLU A 1 136 ? -12.338 25.073 25.029 1.00 56.44 136 GLU A O 1
ATOM 1075 N N . SER A 1 137 ? -10.929 25.781 23.460 1.00 56.03 137 SER A N 1
ATOM 1076 C CA . SER A 1 137 ? -10.044 26.518 24.385 1.00 56.03 137 SER A CA 1
ATOM 1077 C C . SER A 1 137 ? -10.353 28.018 24.519 1.00 56.03 137 SER A C 1
ATOM 1079 O O . SER A 1 137 ? -9.476 28.808 24.871 1.00 56.03 137 SER A O 1
ATOM 1081 N N . LYS A 1 138 ? -11.607 28.444 24.300 1.00 53.53 138 LYS A N 1
ATOM 1082 C CA . LYS A 1 138 ? -12.072 29.754 24.788 1.00 53.53 138 LYS A CA 1
ATOM 1083 C C . LYS A 1 138 ? -12.613 29.601 26.215 1.00 53.53 138 LYS A C 1
ATOM 1085 O O . LYS A 1 138 ? -13.735 29.118 26.368 1.00 53.53 138 LYS A O 1
ATOM 1090 N N . PRO A 1 139 ? -11.885 30.022 27.270 1.00 50.69 139 PRO A N 1
ATOM 1091 C CA . PRO A 1 139 ? -12.510 30.160 28.576 1.00 50.69 139 PRO A CA 1
ATOM 1092 C C . PRO A 1 139 ? -13.624 31.206 28.460 1.00 50.69 139 PRO A C 1
ATOM 1094 O O . PRO A 1 139 ? -13.386 32.320 27.989 1.00 50.69 139 PRO A O 1
ATOM 1097 N N . LEU A 1 140 ? -14.843 30.847 28.878 1.00 56.81 140 LEU A N 1
ATOM 1098 C CA . LEU A 1 140 ? -15.906 31.815 29.138 1.00 56.81 140 LEU A CA 1
ATOM 1099 C C . LEU A 1 140 ? -15.443 32.726 30.283 1.00 56.81 140 LEU A C 1
ATOM 1101 O O . LEU A 1 140 ? -15.722 32.455 31.452 1.00 56.81 140 LEU A O 1
ATOM 1105 N N . ASN A 1 141 ? -14.713 33.793 29.955 1.00 58.44 141 ASN A N 1
ATOM 1106 C CA . ASN A 1 141 ? -14.507 34.887 30.884 1.00 58.44 141 ASN A CA 1
ATOM 1107 C C . ASN A 1 141 ? -15.840 35.626 31.000 1.00 58.44 141 ASN A C 1
ATOM 1109 O O . ASN A 1 141 ? -16.277 36.302 30.070 1.00 58.44 141 ASN A O 1
ATOM 1113 N N . LYS A 1 142 ? -16.515 35.397 32.123 1.00 52.59 142 LYS A N 1
ATOM 1114 C CA . LYS A 1 142 ? -17.744 36.076 32.502 1.00 52.59 142 LYS A CA 1
ATOM 1115 C C . LYS A 1 142 ? -17.428 37.559 32.699 1.00 52.59 142 LYS A C 1
ATOM 1117 O O . LYS A 1 142 ? -16.955 37.948 33.761 1.00 52.59 142 LYS A O 1
ATOM 1122 N N . GLU A 1 143 ? -17.723 38.379 31.695 1.00 56.25 143 GLU A N 1
ATOM 1123 C CA . GLU A 1 143 ? -18.118 39.766 31.940 1.00 56.25 143 GLU A CA 1
ATOM 1124 C C . GLU A 1 143 ? -19.424 39.719 32.734 1.00 56.25 143 GLU A C 1
ATOM 1126 O O . GLU A 1 143 ? -20.468 39.378 32.185 1.00 56.25 143 GLU A O 1
ATOM 1131 N N . ASN A 1 144 ? -19.317 39.897 34.050 1.00 52.22 144 ASN A N 1
ATOM 1132 C CA . ASN A 1 144 ? -20.331 40.460 34.944 1.00 52.22 144 ASN A CA 1
ATOM 1133 C C . ASN A 1 144 ? -19.753 40.482 36.366 1.00 52.22 144 ASN A C 1
ATOM 1135 O O . ASN A 1 144 ? -20.027 39.591 37.175 1.00 52.22 144 ASN A O 1
ATOM 1139 N N . GLN A 1 145 ? -18.945 41.505 36.642 1.00 45.78 145 GLN A N 1
ATOM 1140 C CA . GLN A 1 145 ? -18.823 42.144 37.951 1.00 45.78 145 GLN A CA 1
ATOM 1141 C C . GLN A 1 145 ? -18.459 43.611 37.751 1.00 45.78 145 GLN A C 1
ATOM 1143 O O . GLN A 1 145 ? -17.549 43.870 36.934 1.00 45.78 145 GLN A O 1
#

Sequence (145 aa):
MIRVKNSFRRVGKNTKKRTDNKVTEFVAQFKNILNPVAEVSAGLLELIGIVIIIVGSVRALVKLVKCVIKRQAFHVVIDLGKALSLALEFKMGAEIIKTVIIHNLEELAILGVVIVIRALLAFIIHWEIRLEEKNESKPLNKENQ

pLDDT: mean 77.6, std 12.32, range [45.78, 95.56]

Foldseek 3Di:
DVVVVVVVVVVVVVVVVVVVVVVVVVVVVVLVVLVVVLLVQLVVLLVVLVVLLVVLVVVLVVVVVVCVVVVDDDDSVVSNVVSNVVSVVSNVVSVVSVCVSDVDVVVVVVVVVVVVVVVVVVVVVVVVVVVVVVVVPDPPPDPDD

Radius of gyration: 28.66 Å; chains: 1; bounding box: 46×56×96 Å

Secondary structure (DSSP, 8-state):
-HHHHHHHHHHHHHHHHHHHHHHHHHHHHHHHHHHHHHHHHHHHHHHHHHHHHHHHHHHHHHHHHHHHHHT----HHHHHHHHHHHHHHHHHHHHHHHHHH---HHHHHHHHHHHHHHHHHHHHHHHHHHHHHHHTT--------